Protein AF-A0A0C3AB46-F1 (afdb_monomer_lite)

Foldseek 3Di:
DDDDDDPDPQQVVLVVVLVPDPPVLSVQLVVQLCVVPVPDDPPGRDHPVSSVVSSCVVVVVVCPPCVPPPPPPPDDDDDDDDDDDDDDDDDDDDDDDDDDDDDDDDDDDDDDPPPPDLVVLVVLLVVLVVVLVVDDLADPVNQVSQVVSCVSPVCVPVVHPHRDD

Radius of gyration: 28.49 Å; chains: 1; bounding box: 54×45×78 Å

Sequence (165 aa):
MPIPGTKLAPEKFRGDFHKGIPKALKVRIENRILTRNPVRDLSEPFSIGEIDTAAEAILQRDRFDTALDDSESEDGGSSGDESSNEGSDTSSSDSDSENEKKRKRSKIKHETPRKRVVNGSRKEVEGLIRQMSLLTQDDPNYGLAYYRAMKLDADISKVVNNPAI

pLDDT: mean 72.33, std 18.58, range [37.03, 94.19]

Structure (mmCIF, N/CA/C/O backbone):
data_AF-A0A0C3AB46-F1
#
_entry.id   AF-A0A0C3AB46-F1
#
loop_
_atom_site.group_PDB
_atom_site.id
_atom_site.type_symbol
_atom_site.label_atom_id
_atom_site.label_alt_id
_atom_site.label_comp_id
_atom_site.label_asym_id
_atom_site.label_entity_id
_atom_site.label_seq_id
_atom_site.pdbx_PDB_ins_code
_atom_site.Cartn_x
_atom_site.Cartn_y
_atom_site.Cartn_z
_atom_site.occupancy
_atom_site.B_iso_or_equiv
_atom_site.auth_seq_id
_atom_site.auth_comp_id
_atom_site.auth_asym_id
_atom_site.auth_atom_id
_atom_site.pdbx_PDB_model_num
ATOM 1 N N . MET A 1 1 ? -8.192 8.938 -23.858 1.00 37.03 1 MET A N 1
ATOM 2 C CA . MET A 1 1 ? -7.639 10.032 -24.689 1.00 37.03 1 MET A CA 1
ATOM 3 C C . MET A 1 1 ? -6.366 10.547 -24.028 1.00 37.03 1 MET A C 1
ATOM 5 O O . MET A 1 1 ? -6.432 10.812 -22.834 1.00 37.03 1 MET A O 1
ATOM 9 N N . PRO A 1 2 ? -5.225 10.640 -24.732 1.00 39.91 2 PRO A N 1
ATOM 10 C CA . PRO A 1 2 ? -3.988 11.176 -24.170 1.00 39.91 2 PRO A CA 1
ATOM 11 C C . PRO A 1 2 ? -3.962 12.710 -24.267 1.00 39.91 2 PRO A C 1
ATOM 13 O O . PRO A 1 2 ? -4.364 13.281 -25.279 1.0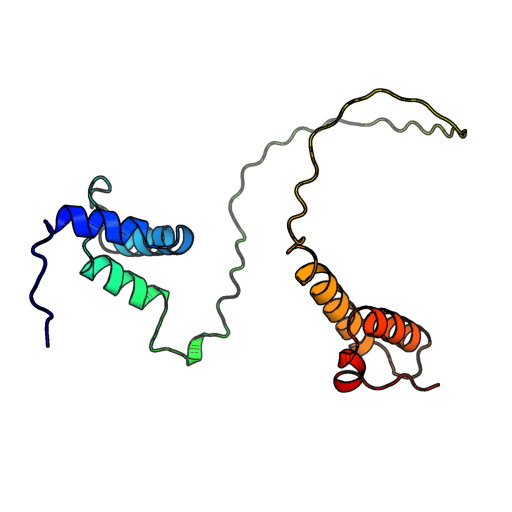0 39.91 2 PRO A O 1
ATOM 16 N N . ILE A 1 3 ? -3.501 13.371 -23.204 1.00 47.53 3 ILE A N 1
ATOM 17 C CA . ILE A 1 3 ? -3.352 14.831 -23.130 1.00 47.53 3 ILE A CA 1
ATOM 18 C C . ILE A 1 3 ? -2.082 15.227 -23.912 1.00 47.53 3 ILE A C 1
ATOM 20 O O . ILE A 1 3 ? -1.007 14.705 -23.603 1.00 47.53 3 ILE A O 1
ATOM 24 N N . PRO A 1 4 ? -2.156 16.120 -24.917 1.00 50.97 4 PRO A N 1
ATOM 25 C CA . PRO A 1 4 ? -0.992 16.547 -25.684 1.00 50.97 4 PRO A CA 1
ATOM 26 C C . PRO A 1 4 ? -0.253 17.647 -24.909 1.00 50.97 4 PRO A C 1
ATOM 28 O O . PRO A 1 4 ? -0.859 18.668 -24.590 1.00 50.97 4 PRO A O 1
ATOM 31 N N . GLY A 1 5 ? 1.042 17.490 -24.599 1.00 56.19 5 GLY A N 1
ATOM 32 C CA . GLY A 1 5 ? 1.763 18.639 -24.030 1.00 56.19 5 GLY A CA 1
ATOM 33 C C . GLY A 1 5 ? 3.187 18.506 -23.500 1.00 56.19 5 GLY A C 1
ATOM 34 O O . GLY A 1 5 ? 3.870 19.522 -23.476 1.00 56.19 5 GLY A O 1
ATOM 35 N N . THR A 1 6 ? 3.703 17.342 -23.097 1.00 55.41 6 THR A N 1
ATOM 36 C CA . THR A 1 6 ? 5.055 17.301 -22.501 1.00 55.41 6 THR A CA 1
ATOM 37 C C . THR A 1 6 ? 5.869 16.104 -22.979 1.00 55.41 6 THR A C 1
ATOM 39 O O . THR A 1 6 ? 5.799 15.005 -22.442 1.00 55.41 6 THR A O 1
ATOM 42 N N . LYS A 1 7 ? 6.737 16.331 -23.973 1.00 56.66 7 LYS A N 1
ATOM 43 C CA . LYS A 1 7 ? 7.904 15.466 -24.205 1.00 56.66 7 LYS A CA 1
ATOM 44 C C . LYS A 1 7 ? 8.937 15.744 -23.105 1.00 56.66 7 LYS A C 1
ATOM 46 O O . LYS A 1 7 ? 9.988 16.322 -23.367 1.00 56.66 7 LYS A O 1
ATOM 51 N N . LEU A 1 8 ? 8.624 15.412 -21.852 1.00 56.28 8 LEU A N 1
ATOM 52 C CA . LEU A 1 8 ? 9.670 15.287 -20.839 1.00 56.28 8 LEU A CA 1
ATOM 53 C C . LEU A 1 8 ? 10.597 14.165 -21.307 1.00 56.28 8 LEU A C 1
ATOM 55 O O . LEU A 1 8 ? 10.119 13.113 -21.734 1.00 56.28 8 LEU A O 1
ATOM 59 N N . ALA A 1 9 ? 11.911 14.401 -21.267 1.00 61.06 9 ALA A N 1
ATOM 60 C CA . ALA A 1 9 ? 12.874 13.338 -21.521 1.00 61.06 9 ALA A CA 1
ATOM 61 C C . ALA A 1 9 ? 12.517 12.165 -20.589 1.00 61.06 9 ALA A C 1
ATOM 63 O O . ALA A 1 9 ? 12.412 12.389 -19.376 1.00 61.06 9 ALA A O 1
ATOM 64 N N . PRO A 1 10 ? 12.278 10.956 -21.127 1.00 69.12 10 PRO A N 1
ATOM 65 C CA . PRO A 1 10 ? 11.676 9.854 -20.377 1.00 69.12 10 PRO A CA 1
ATOM 66 C C . PRO A 1 10 ? 12.464 9.517 -19.105 1.00 69.12 10 PRO A C 1
ATOM 68 O O . PRO A 1 10 ? 11.881 9.116 -18.105 1.00 69.12 10 PRO A O 1
ATOM 71 N N . GLU A 1 11 ? 13.772 9.763 -19.098 1.00 73.12 11 GLU A N 1
ATOM 72 C CA . GLU A 1 11 ? 14.654 9.557 -17.945 1.00 73.12 11 GLU A CA 1
ATOM 73 C C . GLU A 1 11 ? 14.420 10.542 -16.796 1.00 73.12 11 GLU A C 1
ATOM 75 O O . GLU A 1 11 ? 14.331 10.129 -15.641 1.00 73.12 11 GLU A O 1
ATOM 80 N N . LYS A 1 12 ? 14.260 11.839 -17.095 1.00 78.38 12 LYS A N 1
ATOM 81 C CA . LYS A 1 12 ? 13.982 12.854 -16.064 1.00 78.38 12 LYS A CA 1
ATOM 82 C C . LYS A 1 12 ? 12.640 12.574 -15.392 1.00 78.38 12 LYS A C 1
ATOM 84 O O . LYS A 1 12 ? 12.541 12.605 -14.170 1.00 78.38 12 LYS A O 1
ATOM 89 N N . PHE A 1 13 ? 11.641 12.212 -16.198 1.00 84.00 13 PHE A N 1
ATOM 90 C CA . PHE A 1 13 ? 10.324 11.827 -15.702 1.00 84.00 13 PHE A CA 1
ATOM 91 C C . PHE A 1 13 ? 10.375 10.564 -14.831 1.00 84.00 13 PHE A C 1
ATOM 93 O O . PHE A 1 13 ? 9.778 10.554 -13.760 1.00 84.00 13 PHE A O 1
ATOM 100 N N . ARG A 1 14 ? 11.135 9.530 -15.226 1.00 84.44 14 ARG A N 1
ATOM 101 C CA . ARG A 1 14 ? 11.341 8.321 -14.403 1.00 84.44 14 ARG A CA 1
ATOM 102 C C . ARG A 1 14 ? 11.975 8.654 -13.055 1.00 84.44 14 ARG A C 1
ATOM 104 O O . ARG A 1 14 ? 11.502 8.175 -12.029 1.00 84.44 14 ARG A O 1
ATOM 111 N N . GLY A 1 15 ? 13.003 9.502 -13.052 1.00 85.00 15 GLY A N 1
ATOM 112 C CA . GLY A 1 15 ? 13.660 9.945 -11.824 1.00 85.00 15 GLY A CA 1
ATOM 113 C C . GLY A 1 15 ? 12.707 10.676 -10.876 1.00 85.00 15 GLY A C 1
ATOM 114 O O . GLY A 1 15 ? 12.669 10.369 -9.687 1.00 85.00 15 GLY A O 1
ATOM 115 N N . ASP A 1 16 ? 11.908 11.612 -11.389 1.00 87.69 16 ASP A N 1
ATOM 116 C CA . ASP A 1 16 ? 10.958 12.370 -10.568 1.00 87.69 16 ASP A CA 1
ATOM 117 C C . ASP A 1 16 ? 9.767 11.522 -10.104 1.00 87.69 16 ASP A C 1
ATOM 119 O O . ASP A 1 16 ? 9.368 11.614 -8.943 1.00 87.69 16 ASP A O 1
ATOM 123 N N . PHE A 1 17 ? 9.258 10.628 -10.955 1.00 89.94 17 PHE A N 1
ATOM 124 C CA . PHE A 1 17 ? 8.235 9.649 -10.584 1.00 89.94 17 PHE A CA 1
ATOM 125 C C . PHE A 1 17 ? 8.705 8.775 -9.419 1.00 89.94 17 PHE A C 1
ATOM 127 O O . PHE A 1 17 ? 8.016 8.634 -8.411 1.00 89.94 17 PHE A O 1
ATOM 134 N N . HIS A 1 18 ? 9.932 8.267 -9.512 1.00 87.62 18 HIS A N 1
ATOM 135 C CA . HIS A 1 18 ? 10.513 7.403 -8.497 1.00 87.62 18 HIS A CA 1
ATOM 136 C C . HIS A 1 18 ? 10.758 8.122 -7.153 1.00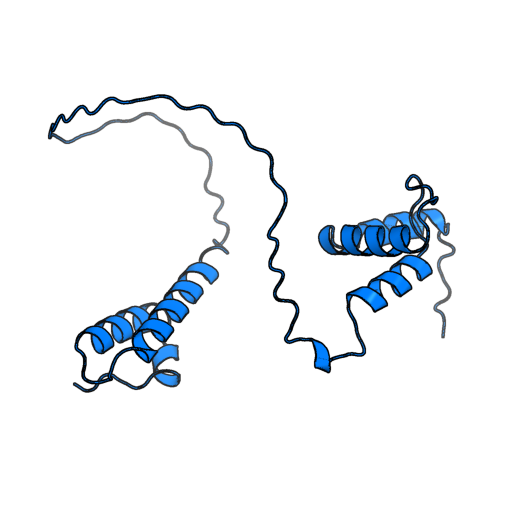 87.62 18 HIS A C 1
ATOM 138 O O . HIS A 1 18 ? 10.700 7.487 -6.100 1.00 87.62 18 HIS A O 1
ATOM 144 N N . LYS A 1 19 ? 10.960 9.451 -7.152 1.00 89.50 19 LYS A N 1
ATOM 145 C CA . LYS A 1 19 ? 11.009 10.271 -5.921 1.00 89.50 19 LYS A CA 1
ATOM 146 C C . LYS A 1 19 ? 9.643 10.426 -5.249 1.00 89.50 19 LYS A C 1
ATOM 148 O O . LYS A 1 19 ? 9.596 10.654 -4.043 1.00 89.50 19 LYS A O 1
ATOM 153 N N . GLY A 1 20 ? 8.553 10.337 -6.011 1.00 91.31 20 GLY A N 1
ATOM 154 C CA . GLY A 1 20 ? 7.187 10.447 -5.493 1.00 91.31 20 GLY A CA 1
ATOM 155 C C . GLY A 1 20 ? 6.705 9.204 -4.737 1.00 91.31 20 GLY A C 1
ATOM 156 O O . GLY A 1 20 ? 5.710 9.274 -4.018 1.00 91.31 20 GLY A O 1
ATOM 157 N N . ILE A 1 21 ? 7.402 8.074 -4.874 1.00 91.62 21 ILE A N 1
ATOM 158 C CA . ILE A 1 21 ? 7.021 6.804 -4.252 1.00 91.62 21 ILE A CA 1
ATOM 159 C C . ILE A 1 21 ? 7.452 6.800 -2.773 1.00 91.62 21 ILE A C 1
ATOM 161 O O . ILE A 1 21 ? 8.613 7.096 -2.471 1.00 91.62 21 ILE A O 1
ATOM 165 N N . PRO A 1 22 ? 6.566 6.428 -1.826 1.00 94.19 22 PRO A N 1
ATOM 166 C CA . PRO A 1 22 ? 6.939 6.263 -0.423 1.00 94.19 22 PRO A CA 1
ATOM 167 C C . PRO A 1 22 ? 8.111 5.290 -0.248 1.00 94.19 22 PRO A C 1
ATOM 169 O O . PRO A 1 22 ? 8.129 4.224 -0.860 1.00 94.19 22 PRO A O 1
ATOM 172 N N . LYS A 1 23 ? 9.064 5.616 0.638 1.00 92.12 23 LYS A N 1
ATOM 173 C CA . LYS A 1 23 ? 10.297 4.823 0.833 1.00 92.12 23 LYS A CA 1
ATOM 174 C C . LYS A 1 23 ? 10.032 3.339 1.120 1.00 92.12 23 LYS A C 1
ATOM 176 O O . LYS A 1 23 ? 10.696 2.493 0.539 1.00 92.12 23 LYS A O 1
ATOM 181 N N . ALA A 1 24 ? 9.052 3.031 1.971 1.00 92.19 24 ALA A N 1
ATOM 182 C CA . ALA A 1 24 ? 8.691 1.648 2.299 1.00 92.19 24 ALA A CA 1
ATOM 183 C C . ALA A 1 24 ? 8.189 0.878 1.065 1.00 92.19 24 ALA A C 1
ATOM 185 O O . ALA A 1 24 ? 8.651 -0.223 0.775 1.00 92.19 24 ALA A O 1
ATOM 186 N N . LEU A 1 25 ? 7.294 1.497 0.287 1.00 92.56 25 LEU A N 1
ATOM 187 C CA . LEU A 1 25 ? 6.770 0.902 -0.941 1.00 92.56 25 LEU A CA 1
ATOM 188 C C . LEU A 1 25 ? 7.870 0.742 -1.998 1.00 92.56 25 LEU A C 1
ATOM 190 O O . LEU A 1 25 ? 7.912 -0.268 -2.692 1.00 92.56 25 LEU A O 1
ATOM 194 N N . LYS A 1 26 ? 8.787 1.707 -2.084 1.00 92.25 26 LYS A N 1
ATOM 195 C CA . LYS A 1 26 ? 9.929 1.673 -2.996 1.00 92.25 26 LYS A CA 1
ATOM 196 C C . LYS A 1 26 ? 10.823 0.449 -2.754 1.00 92.25 26 LYS A C 1
ATOM 198 O O . LYS A 1 26 ? 11.108 -0.256 -3.714 1.00 92.25 26 LYS A O 1
ATOM 203 N N . VAL A 1 27 ? 11.173 0.145 -1.500 1.00 92.06 27 VAL A N 1
ATOM 204 C CA . VAL A 1 27 ? 11.961 -1.056 -1.150 1.00 92.06 27 VAL A CA 1
ATOM 205 C C . VAL A 1 27 ? 11.226 -2.340 -1.551 1.00 92.06 27 VAL A C 1
ATOM 207 O O . VAL A 1 27 ? 11.816 -3.236 -2.152 1.00 92.06 27 VAL A O 1
ATOM 210 N N . ARG A 1 28 ? 9.913 -2.424 -1.288 1.00 94.00 28 ARG A N 1
ATOM 211 C CA . ARG A 1 28 ? 9.102 -3.592 -1.683 1.00 94.00 28 ARG A CA 1
ATOM 212 C C . ARG A 1 28 ? 9.067 -3.765 -3.205 1.00 94.00 28 ARG A C 1
ATOM 214 O O . ARG A 1 28 ? 9.213 -4.882 -3.696 1.00 94.00 28 ARG A O 1
ATOM 221 N N . ILE A 1 29 ? 8.907 -2.670 -3.949 1.00 93.69 29 ILE A N 1
ATOM 222 C CA . ILE A 1 29 ? 8.917 -2.665 -5.418 1.00 93.69 29 ILE A CA 1
ATOM 223 C C . ILE A 1 29 ? 10.287 -3.090 -5.957 1.00 93.69 29 ILE A C 1
ATOM 225 O O . ILE A 1 29 ? 10.347 -3.960 -6.821 1.00 93.69 29 ILE A O 1
ATOM 229 N N . GLU A 1 30 ? 11.378 -2.537 -5.426 1.00 91.69 30 GLU A N 1
ATOM 230 C CA . GLU A 1 30 ? 12.755 -2.898 -5.787 1.00 91.69 30 GLU A CA 1
ATOM 231 C C . GLU A 1 30 ? 13.011 -4.391 -5.608 1.00 91.69 30 GLU A C 1
ATOM 233 O O . GLU A 1 30 ? 13.384 -5.073 -6.564 1.00 91.69 30 GLU A O 1
ATOM 238 N N . ASN A 1 31 ? 12.706 -4.926 -4.424 1.00 91.88 31 ASN A N 1
ATOM 239 C CA . ASN A 1 31 ? 12.846 -6.351 -4.142 1.00 91.88 31 ASN A CA 1
ATOM 240 C C . ASN A 1 31 ? 11.997 -7.195 -5.102 1.00 91.88 31 ASN A C 1
ATOM 242 O O . ASN A 1 31 ? 12.460 -8.219 -5.609 1.00 91.88 31 ASN A O 1
ATOM 246 N N . ARG A 1 32 ? 10.771 -6.753 -5.419 1.00 92.25 32 ARG A N 1
ATOM 247 C CA . ARG A 1 32 ? 9.882 -7.454 -6.357 1.00 92.25 32 ARG A CA 1
ATOM 248 C C . ARG A 1 32 ? 10.440 -7.481 -7.780 1.00 92.25 32 ARG A C 1
ATOM 250 O O . ARG A 1 32 ? 10.304 -8.503 -8.456 1.00 92.25 32 ARG A O 1
ATOM 257 N N . ILE A 1 33 ? 11.065 -6.394 -8.229 1.00 92.00 33 ILE A N 1
ATOM 258 C CA . ILE A 1 33 ? 11.712 -6.308 -9.545 1.00 92.00 33 ILE A CA 1
ATOM 259 C C . ILE A 1 33 ? 12.982 -7.172 -9.575 1.00 92.00 33 ILE A C 1
ATOM 261 O O . ILE A 1 33 ? 13.151 -7.961 -10.506 1.00 92.00 33 ILE A O 1
ATOM 265 N N . LEU A 1 34 ? 13.829 -7.093 -8.545 1.00 90.75 34 LEU A N 1
ATOM 266 C CA . LEU A 1 34 ? 15.072 -7.868 -8.437 1.00 90.75 34 LEU A CA 1
ATOM 267 C C . LEU A 1 34 ? 14.829 -9.375 -8.335 1.00 90.75 34 LEU A C 1
ATOM 269 O O . LEU A 1 34 ? 15.568 -10.155 -8.926 1.00 90.75 34 LEU A O 1
ATOM 273 N N . THR A 1 35 ? 13.752 -9.795 -7.668 1.00 91.06 35 THR A N 1
ATOM 274 C CA . THR A 1 35 ? 13.363 -11.216 -7.615 1.00 91.06 35 THR A CA 1
ATOM 275 C C . THR A 1 35 ? 13.075 -11.773 -9.011 1.00 91.06 35 THR A C 1
ATOM 277 O O . THR A 1 35 ? 13.349 -12.938 -9.285 1.00 91.06 35 THR A O 1
ATOM 280 N N . ARG A 1 36 ? 12.520 -10.951 -9.913 1.00 87.19 36 ARG A N 1
ATOM 281 C CA . ARG A 1 36 ? 12.263 -11.355 -11.302 1.00 87.19 36 ARG A CA 1
ATOM 282 C C . ARG A 1 36 ? 13.527 -11.304 -12.158 1.00 87.19 36 ARG A C 1
ATOM 284 O O . ARG A 1 36 ? 13.695 -12.161 -13.014 1.00 87.19 36 ARG A O 1
ATOM 291 N N . ASN A 1 37 ? 14.386 -10.308 -1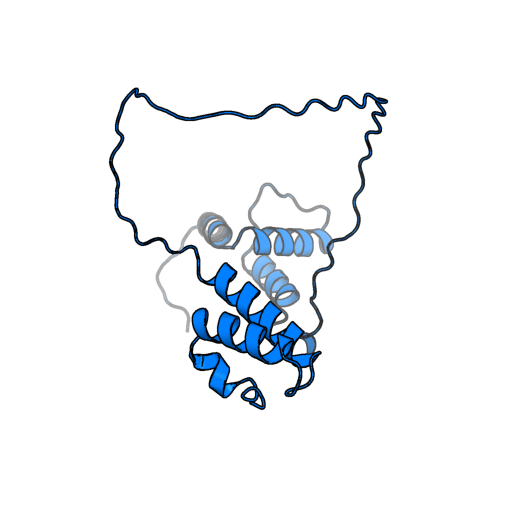1.938 1.00 86.38 37 ASN A N 1
ATOM 292 C CA . ASN A 1 37 ? 15.594 -10.069 -12.727 1.00 86.38 37 ASN A CA 1
ATOM 293 C C . ASN A 1 37 ? 16.787 -9.730 -11.812 1.00 86.38 37 ASN A C 1
ATOM 295 O O . ASN A 1 37 ? 17.060 -8.548 -11.586 1.00 86.38 37 ASN A O 1
ATOM 299 N N . PRO A 1 38 ? 17.527 -10.739 -11.316 1.00 86.69 38 PRO A N 1
ATOM 300 C CA . PRO A 1 38 ? 18.562 -10.535 -10.298 1.00 86.69 38 PRO A CA 1
ATOM 301 C C . PRO A 1 38 ? 19.847 -9.875 -10.823 1.00 86.69 38 PRO A C 1
ATOM 303 O O . PRO A 1 38 ? 20.649 -9.392 -10.036 1.00 86.69 38 PRO A O 1
ATOM 306 N N . VAL A 1 39 ? 20.057 -9.841 -12.143 1.00 86.81 39 VAL A N 1
ATOM 307 C CA . VAL A 1 39 ? 21.279 -9.301 -12.783 1.00 86.81 39 VAL A CA 1
ATOM 308 C C . VAL A 1 39 ? 21.108 -7.830 -13.198 1.00 86.81 39 VAL A C 1
ATOM 310 O O . VAL A 1 39 ? 21.927 -7.272 -13.922 1.00 86.81 39 VAL A O 1
ATOM 313 N N . ARG A 1 40 ? 20.009 -7.181 -12.802 1.00 81.94 40 ARG A N 1
ATOM 314 C CA . ARG A 1 40 ? 19.711 -5.819 -13.250 1.00 81.94 40 ARG A CA 1
ATOM 315 C C . ARG A 1 40 ? 20.562 -4.782 -12.515 1.00 81.94 40 ARG A C 1
ATOM 317 O O . ARG A 1 40 ? 20.740 -4.872 -11.306 1.00 81.94 40 ARG A O 1
ATOM 324 N N . ASP A 1 41 ? 21.028 -3.775 -13.252 1.00 80.56 41 ASP A N 1
ATOM 325 C CA . ASP A 1 41 ? 21.729 -2.627 -12.684 1.00 80.56 41 ASP A CA 1
ATOM 326 C C . ASP A 1 41 ? 20.773 -1.731 -11.872 1.00 80.56 41 ASP A C 1
ATOM 328 O O . ASP A 1 41 ? 19.660 -1.427 -12.308 1.00 80.56 41 ASP A O 1
ATOM 332 N N . LEU A 1 42 ? 21.226 -1.328 -10.683 1.00 82.69 42 LEU A N 1
ATOM 333 C CA . LEU A 1 42 ? 20.530 -0.452 -9.735 1.00 82.69 42 LEU A CA 1
ATOM 334 C C . LEU A 1 42 ? 20.926 1.022 -9.896 1.00 82.69 42 LEU A C 1
ATOM 336 O O . LEU A 1 42 ? 20.400 1.882 -9.188 1.00 82.69 42 LEU A O 1
ATOM 340 N N . SER A 1 43 ? 21.867 1.322 -10.796 1.00 83.00 43 SER A N 1
ATOM 341 C CA . SER A 1 43 ? 22.300 2.693 -11.068 1.00 83.00 43 SER A CA 1
ATOM 342 C C . SER A 1 43 ? 21.239 3.514 -11.815 1.00 83.00 43 SER A C 1
ATOM 344 O O . SER A 1 43 ? 21.170 4.736 -11.659 1.00 83.00 43 SER A O 1
ATOM 346 N N . GLU A 1 44 ? 20.361 2.846 -12.569 1.00 82.31 44 GLU A N 1
ATOM 347 C CA . GLU A 1 44 ? 19.314 3.476 -13.366 1.00 82.31 44 GLU A CA 1
ATOM 348 C C . GLU A 1 44 ? 17.923 3.340 -12.723 1.00 82.31 44 GLU A C 1
ATOM 350 O O . GLU A 1 44 ? 17.567 2.283 -12.195 1.00 82.31 44 GLU A O 1
ATOM 355 N N . PRO A 1 45 ? 17.069 4.378 -12.803 1.00 85.12 45 PRO A N 1
ATOM 356 C CA . PRO A 1 45 ? 15.705 4.293 -12.295 1.00 85.12 45 PRO A CA 1
ATOM 357 C C . PRO A 1 45 ? 14.867 3.299 -13.110 1.00 85.12 45 PRO A C 1
ATOM 359 O O . PRO A 1 45 ? 14.903 3.292 -14.344 1.00 85.12 45 PRO A O 1
ATOM 362 N N . PHE A 1 46 ? 14.027 2.506 -12.440 1.00 87.44 46 PHE A N 1
ATOM 363 C CA . PHE A 1 46 ? 13.114 1.564 -13.103 1.00 87.44 46 PHE A CA 1
ATOM 364 C C . PHE A 1 46 ? 12.151 2.262 -14.071 1.00 87.44 46 PHE A C 1
ATOM 366 O O . PHE A 1 46 ? 11.886 3.468 -13.982 1.00 87.44 46 PHE A O 1
ATOM 373 N N . SER A 1 47 ? 11.657 1.521 -15.062 1.00 89.69 47 SER A N 1
ATOM 374 C CA . SER A 1 47 ? 10.623 2.055 -15.949 1.00 89.69 47 SER A CA 1
ATOM 375 C C . SER A 1 47 ? 9.293 2.122 -15.206 1.00 89.69 47 SER A C 1
ATOM 377 O O . SER A 1 47 ? 9.036 1.320 -14.310 1.00 89.69 47 SER A O 1
ATOM 379 N N . ILE A 1 48 ? 8.436 3.075 -15.576 1.00 90.00 48 ILE A N 1
ATOM 380 C CA . ILE A 1 48 ? 7.121 3.218 -14.936 1.00 90.00 48 ILE A CA 1
ATOM 381 C C . ILE A 1 48 ? 6.311 1.925 -15.069 1.00 90.00 48 ILE A C 1
ATOM 383 O O . ILE A 1 48 ? 5.768 1.466 -14.079 1.00 90.00 48 ILE A O 1
ATOM 387 N N . GLY A 1 49 ? 6.339 1.265 -16.232 1.00 90.69 49 GLY A N 1
ATOM 388 C CA . GLY A 1 49 ? 5.634 -0.008 -16.418 1.00 90.69 49 GLY A CA 1
ATOM 389 C C . GLY A 1 49 ? 6.127 -1.130 -15.496 1.00 90.69 49 GLY A C 1
ATOM 390 O O . GLY A 1 49 ? 5.325 -1.929 -15.018 1.00 90.69 49 GLY A O 1
ATOM 391 N N . GLU A 1 50 ? 7.428 -1.188 -15.194 1.00 91.06 50 GLU A N 1
ATOM 392 C CA . GLU A 1 50 ? 7.976 -2.166 -14.241 1.00 91.06 50 GLU A CA 1
ATOM 393 C C . GLU A 1 50 ? 7.558 -1.859 -12.807 1.00 91.06 50 GLU A C 1
ATOM 395 O O . GLU A 1 50 ? 7.201 -2.774 -12.065 1.00 91.06 50 GLU A O 1
ATOM 400 N N . ILE A 1 51 ? 7.585 -0.576 -12.440 1.00 91.88 51 ILE A N 1
ATOM 401 C CA . ILE A 1 51 ? 7.129 -0.097 -11.137 1.00 91.88 51 ILE A CA 1
ATOM 402 C C . ILE A 1 51 ? 5.643 -0.407 -10.966 1.00 91.88 51 ILE A C 1
ATOM 404 O O . ILE A 1 51 ? 5.275 -0.972 -9.943 1.00 91.88 51 ILE A O 1
ATOM 408 N N . ASP A 1 52 ? 4.816 -0.105 -11.966 1.00 92.25 52 ASP A N 1
ATOM 409 C CA . ASP A 1 52 ? 3.373 -0.341 -11.942 1.00 92.25 52 ASP A CA 1
ATOM 410 C C . ASP A 1 52 ? 3.074 -1.835 -11.814 1.00 92.25 52 ASP A C 1
ATOM 412 O O . ASP A 1 52 ? 2.383 -2.247 -10.887 1.00 92.25 52 ASP A O 1
ATOM 416 N N . THR A 1 53 ? 3.696 -2.674 -12.648 1.00 92.94 53 THR A N 1
ATOM 417 C CA . THR A 1 53 ? 3.504 -4.134 -12.589 1.00 92.94 53 THR A CA 1
ATOM 418 C C . THR A 1 53 ? 3.931 -4.712 -11.230 1.00 92.94 53 THR A C 1
ATOM 420 O O . THR A 1 53 ? 3.318 -5.646 -10.707 1.00 92.94 53 THR A O 1
ATOM 423 N N . ALA A 1 54 ? 5.021 -4.201 -10.648 1.00 92.25 54 ALA A N 1
ATOM 424 C CA . ALA A 1 54 ? 5.481 -4.623 -9.329 1.00 92.25 54 ALA A CA 1
ATOM 425 C C . ALA A 1 54 ? 4.543 -4.129 -8.218 1.00 92.25 54 ALA A C 1
ATOM 427 O O . ALA A 1 54 ? 4.212 -4.900 -7.317 1.00 92.25 54 ALA A O 1
ATOM 428 N N . ALA A 1 55 ? 4.088 -2.879 -8.300 1.00 92.00 55 ALA A N 1
ATOM 429 C CA . ALA A 1 55 ? 3.167 -2.273 -7.352 1.00 92.00 55 ALA A CA 1
ATOM 430 C C . ALA A 1 55 ? 1.802 -2.968 -7.367 1.00 92.00 55 ALA A C 1
ATOM 432 O O . ALA A 1 55 ? 1.278 -3.262 -6.301 1.00 92.00 55 ALA A O 1
ATOM 433 N N . GLU A 1 56 ? 1.255 -3.302 -8.536 1.00 91.19 56 GLU A N 1
ATOM 434 C CA . GLU A 1 56 ? 0.010 -4.067 -8.672 1.00 91.19 56 GLU A CA 1
ATOM 435 C C . GLU A 1 56 ? 0.104 -5.429 -7.982 1.00 91.19 56 GLU A C 1
ATOM 437 O O . GLU A 1 56 ? -0.806 -5.828 -7.255 1.00 91.19 56 GLU A O 1
ATOM 442 N N . ALA A 1 57 ? 1.241 -6.114 -8.132 1.00 88.50 57 ALA A N 1
ATOM 443 C CA . ALA A 1 57 ? 1.474 -7.391 -7.469 1.00 88.50 57 ALA A CA 1
ATOM 444 C C . ALA A 1 57 ? 1.597 -7.268 -5.938 1.00 88.50 57 ALA A C 1
ATOM 446 O O . ALA A 1 57 ? 1.252 -8.214 -5.233 1.00 88.50 57 ALA A O 1
ATOM 447 N N . ILE A 1 58 ? 2.109 -6.142 -5.429 1.00 88.69 58 ILE A N 1
ATOM 448 C CA . ILE A 1 58 ? 2.272 -5.887 -3.987 1.00 88.69 58 ILE A CA 1
ATOM 449 C C . ILE A 1 58 ? 0.956 -5.429 -3.361 1.00 88.69 58 ILE A C 1
ATOM 451 O O . ILE A 1 58 ? 0.560 -5.938 -2.322 1.00 88.69 58 ILE A O 1
ATOM 455 N N . LEU A 1 59 ? 0.293 -4.461 -3.990 1.00 87.38 59 LEU A N 1
ATOM 456 C CA . LEU A 1 59 ? -0.917 -3.822 -3.480 1.00 87.38 59 LEU A CA 1
ATOM 457 C C . LEU A 1 59 ? -2.168 -4.676 -3.698 1.00 87.38 59 LEU A C 1
ATOM 459 O O . LEU A 1 59 ? -3.215 -4.326 -3.167 1.00 87.38 59 LEU A O 1
ATOM 463 N N . GLN A 1 60 ? -2.065 -5.747 -4.497 1.00 83.31 60 GLN A N 1
ATOM 464 C CA . GLN A 1 60 ? -3.135 -6.711 -4.761 1.00 83.31 60 GLN A CA 1
ATOM 465 C C . GLN A 1 60 ? -4.484 -6.028 -5.044 1.00 83.31 60 GLN A C 1
ATOM 467 O O . GLN A 1 60 ? -5.510 -6.444 -4.516 1.00 83.31 60 GLN A O 1
ATOM 472 N N . ARG A 1 61 ? -4.487 -4.963 -5.867 1.00 71.94 61 ARG A N 1
ATOM 473 C CA . ARG A 1 61 ? -5.645 -4.060 -6.059 1.00 71.94 61 ARG A CA 1
ATOM 474 C C . ARG A 1 61 ? -6.968 -4.774 -6.359 1.00 71.94 61 ARG A C 1
ATOM 476 O O . ARG A 1 61 ? -8.014 -4.250 -5.992 1.00 71.94 61 ARG A O 1
ATOM 483 N N . ASP A 1 62 ? -6.909 -5.945 -6.9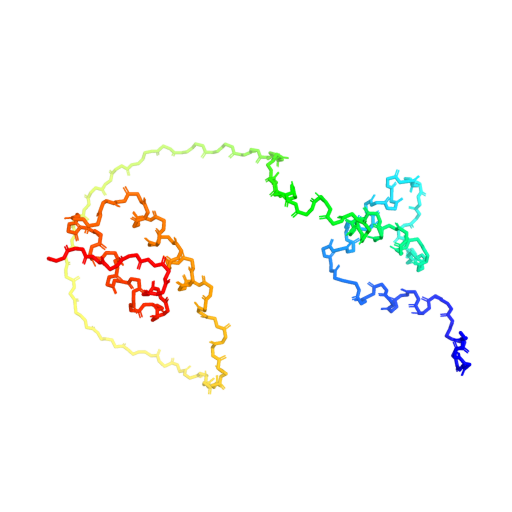86 1.00 74.56 62 ASP A N 1
ATOM 484 C CA . ASP A 1 62 ? -8.084 -6.706 -7.418 1.00 74.56 62 ASP A CA 1
ATOM 485 C C . ASP A 1 62 ? -8.483 -7.841 -6.456 1.00 74.56 62 ASP A C 1
ATOM 487 O O . ASP A 1 62 ? -9.444 -8.561 -6.719 1.00 74.56 62 ASP A O 1
ATOM 491 N N . ARG A 1 63 ? -7.774 -8.027 -5.333 1.00 71.81 63 ARG A N 1
ATOM 492 C CA . ARG A 1 63 ? -8.088 -9.050 -4.322 1.00 71.81 63 ARG A CA 1
ATOM 493 C C . ARG A 1 63 ? -8.507 -8.391 -3.016 1.00 71.81 63 ARG A C 1
ATOM 495 O O . ARG A 1 63 ? -7.709 -8.210 -2.106 1.00 71.81 63 ARG A O 1
ATOM 502 N N . PHE A 1 64 ? -9.791 -8.066 -2.913 1.00 67.44 64 PHE A N 1
ATOM 503 C CA . PHE A 1 64 ? -10.366 -7.583 -1.655 1.00 67.44 64 PHE A CA 1
ATOM 504 C C . PHE A 1 64 ? -10.504 -8.702 -0.599 1.00 67.44 64 PHE A C 1
ATOM 506 O O . PHE A 1 64 ? -10.624 -8.421 0.589 1.00 67.44 64 PHE A O 1
ATOM 513 N N . ASP A 1 65 ? -10.420 -9.970 -1.020 1.00 71.25 65 ASP A N 1
ATOM 514 C CA . ASP A 1 65 ? -10.591 -11.147 -0.156 1.00 71.25 65 ASP A CA 1
ATOM 515 C C . ASP A 1 65 ? -9.387 -11.434 0.761 1.00 71.25 65 ASP A C 1
ATOM 517 O O . ASP A 1 65 ? -9.511 -12.183 1.726 1.00 71.25 65 ASP A O 1
ATOM 521 N N . THR A 1 66 ? -8.209 -10.868 0.472 1.00 63.66 66 THR A N 1
ATOM 522 C CA . THR A 1 66 ? -6.958 -11.124 1.215 1.00 63.66 66 THR A CA 1
ATOM 523 C C . THR A 1 66 ? -6.624 -10.069 2.267 1.00 63.66 66 THR A C 1
ATOM 525 O O . THR A 1 66 ? -5.624 -10.206 2.966 1.00 63.66 66 THR A O 1
ATOM 528 N N . ALA A 1 67 ? -7.462 -9.043 2.441 1.00 57.72 67 ALA A N 1
ATOM 529 C CA . ALA A 1 67 ? -7.204 -7.910 3.337 1.00 57.72 67 ALA A CA 1
ATOM 530 C C . ALA A 1 67 ? -7.203 -8.247 4.849 1.00 57.72 67 ALA A C 1
ATOM 532 O O . ALA A 1 67 ? -7.099 -7.337 5.670 1.00 57.72 67 ALA A O 1
ATOM 533 N N . LEU A 1 68 ? -7.329 -9.523 5.232 1.00 56.09 68 LEU A N 1
ATOM 534 C CA . LEU A 1 68 ? -7.385 -9.967 6.629 1.00 56.09 68 LEU A CA 1
ATOM 535 C C . LEU A 1 68 ? -6.101 -10.642 7.142 1.00 56.09 68 LEU A C 1
ATOM 537 O O . LEU A 1 68 ? -6.043 -10.911 8.338 1.00 56.09 68 LEU A O 1
ATOM 541 N N . ASP A 1 69 ? -5.095 -10.903 6.295 1.00 54.81 69 ASP A N 1
ATOM 542 C CA . ASP A 1 69 ? -4.000 -11.831 6.653 1.00 54.81 69 ASP A CA 1
ATOM 543 C C . ASP A 1 69 ? -2.578 -11.227 6.672 1.00 54.81 69 ASP A C 1
ATOM 545 O O . ASP A 1 69 ? -1.627 -11.912 7.030 1.00 54.81 69 ASP A O 1
ATOM 549 N N . ASP A 1 70 ? -2.392 -9.941 6.348 1.00 54.66 70 ASP A N 1
ATOM 550 C CA . ASP A 1 70 ? -1.058 -9.301 6.377 1.00 54.66 70 ASP A CA 1
ATOM 551 C C . ASP A 1 70 ? -0.775 -8.677 7.759 1.00 54.66 70 ASP A C 1
ATOM 553 O O . ASP A 1 70 ? -0.613 -7.468 7.924 1.00 54.66 70 ASP A O 1
ATOM 557 N N . SER A 1 71 ? -0.788 -9.515 8.798 1.00 49.00 71 SER A N 1
ATOM 558 C CA . SER A 1 71 ? -0.198 -9.172 10.092 1.00 49.00 71 SER A CA 1
ATOM 559 C C . SER A 1 71 ? 1.301 -9.465 9.997 1.00 49.00 71 SER A C 1
ATOM 561 O O . SER A 1 71 ? 1.724 -10.568 10.327 1.00 49.00 71 SER A O 1
ATOM 563 N N . GLU A 1 72 ? 2.093 -8.498 9.514 1.00 53.06 72 GLU A N 1
ATOM 564 C CA . GLU A 1 72 ? 3.563 -8.573 9.437 1.00 53.06 72 GLU A CA 1
ATOM 565 C C . GLU A 1 72 ? 4.164 -8.865 10.831 1.00 53.06 72 GLU A C 1
ATOM 567 O O . GLU A 1 72 ? 4.432 -7.971 11.636 1.00 53.06 72 GLU A O 1
ATOM 572 N N . SER A 1 73 ? 4.354 -10.150 11.140 1.00 47.09 73 SER A N 1
ATOM 573 C CA . SER A 1 73 ? 5.246 -10.628 12.191 1.00 47.09 73 SER A CA 1
ATOM 574 C C . SER A 1 73 ? 6.665 -10.618 11.636 1.00 47.09 73 SER A C 1
ATOM 576 O O . SER A 1 73 ? 7.106 -11.579 11.005 1.00 47.09 73 SER A O 1
ATOM 578 N N . GLU A 1 74 ? 7.373 -9.515 11.843 1.00 52.19 74 GLU A N 1
ATOM 579 C CA . GLU A 1 74 ? 8.802 -9.427 11.551 1.00 52.19 74 GLU A CA 1
ATOM 580 C C . GLU A 1 74 ? 9.578 -10.004 12.742 1.00 52.19 74 GLU A C 1
ATOM 582 O O . GLU A 1 74 ? 9.994 -9.283 13.647 1.00 52.19 74 GLU A O 1
ATOM 587 N N . ASP A 1 75 ? 9.707 -11.331 12.763 1.00 49.31 75 ASP A N 1
ATOM 588 C CA . ASP A 1 75 ? 10.629 -12.063 13.632 1.00 49.31 75 ASP A CA 1
ATOM 589 C C . ASP A 1 75 ? 11.680 -12.792 12.780 1.00 49.31 75 ASP A C 1
ATOM 591 O O . ASP A 1 75 ? 11.342 -13.510 11.837 1.00 49.31 75 ASP A O 1
ATOM 595 N N . GLY A 1 76 ? 12.953 -12.612 13.150 1.00 49.28 76 GLY A N 1
ATOM 596 C CA . GLY A 1 76 ? 14.060 -13.486 12.753 1.00 49.28 76 GLY A CA 1
ATOM 597 C C . GLY A 1 76 ? 15.245 -12.816 12.049 1.00 49.28 76 GLY A C 1
ATOM 598 O O . GLY A 1 76 ? 15.300 -12.780 10.822 1.00 49.28 76 GLY A O 1
ATOM 599 N N . GLY A 1 77 ? 16.264 -12.389 12.814 1.00 44.72 77 GLY A N 1
ATOM 600 C CA . GLY A 1 77 ? 17.543 -11.927 12.246 1.00 44.72 77 GLY A CA 1
ATOM 601 C C . GLY A 1 77 ? 18.647 -11.522 13.236 1.00 44.72 77 GLY A C 1
ATOM 602 O O . GLY A 1 77 ? 19.030 -10.363 13.278 1.00 44.72 77 GLY A O 1
ATOM 603 N N . SER A 1 78 ? 19.139 -12.490 14.012 1.00 49.28 78 SER A N 1
ATOM 604 C CA . SER A 1 78 ? 20.1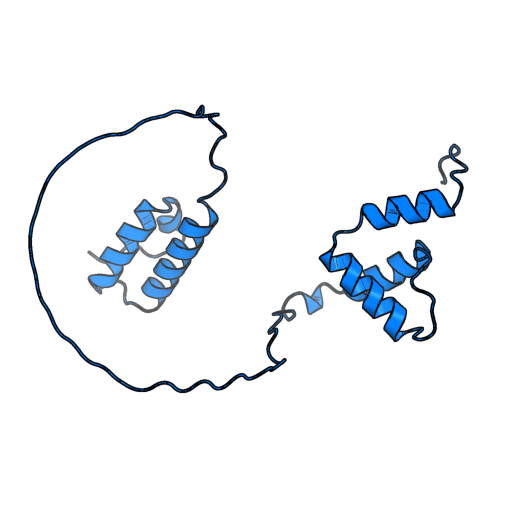84 -12.455 15.059 1.00 49.28 78 SER A CA 1
ATOM 605 C C . SER A 1 78 ? 21.522 -11.744 14.737 1.00 49.28 78 SER A C 1
ATOM 607 O O . SER A 1 78 ? 22.125 -11.994 13.695 1.00 49.28 78 SER A O 1
ATOM 609 N N . SER A 1 79 ? 22.070 -11.000 15.713 1.00 50.47 79 SER A N 1
ATOM 610 C CA . SER A 1 79 ? 23.523 -10.957 15.974 1.00 50.47 79 SER A CA 1
ATOM 611 C C . SER A 1 79 ? 23.788 -10.806 17.477 1.00 50.47 79 SER A C 1
ATOM 613 O O . SER A 1 79 ? 23.506 -9.755 18.055 1.00 50.47 79 SER A O 1
ATOM 615 N N . GLY A 1 80 ? 24.289 -11.872 18.102 1.00 49.09 80 GLY A N 1
ATOM 616 C CA . GLY A 1 80 ? 24.658 -11.899 19.514 1.00 49.09 80 GLY A CA 1
ATOM 617 C C . GLY A 1 80 ? 25.943 -11.127 19.811 1.00 49.09 80 GLY A C 1
ATOM 618 O O . GLY A 1 80 ? 26.885 -11.148 19.021 1.00 49.09 80 GLY A O 1
ATOM 619 N N . ASP A 1 81 ? 25.968 -10.493 20.978 1.00 44.97 81 ASP A N 1
ATOM 620 C CA . ASP A 1 81 ? 27.194 -10.218 21.717 1.00 44.97 81 ASP A CA 1
ATOM 621 C C . ASP A 1 81 ? 26.891 -10.435 23.201 1.00 44.97 81 ASP A C 1
ATOM 623 O O . ASP A 1 81 ? 26.097 -9.727 23.823 1.00 44.97 81 ASP A O 1
ATOM 627 N N . GLU A 1 82 ? 27.476 -11.507 23.716 1.00 47.41 82 GLU A N 1
ATOM 628 C CA . GLU A 1 82 ? 27.442 -11.912 25.108 1.00 47.41 82 GLU A CA 1
ATOM 629 C C . GLU A 1 82 ? 28.542 -11.130 25.831 1.00 47.41 82 GLU A C 1
ATOM 631 O O . GLU A 1 82 ? 29.731 -11.377 25.620 1.00 47.41 82 GLU A O 1
ATOM 636 N N . SER A 1 83 ? 28.179 -10.214 26.723 1.00 46.47 83 SER A N 1
ATOM 637 C CA . SER A 1 83 ? 29.121 -9.757 27.742 1.00 46.47 83 SER A CA 1
ATOM 638 C C . SER A 1 83 ? 28.459 -9.784 29.106 1.00 46.47 83 SER A C 1
ATOM 640 O O . SER A 1 83 ? 27.819 -8.843 29.572 1.00 46.47 83 SER A O 1
ATOM 642 N N . SER A 1 84 ? 28.610 -10.949 29.723 1.00 50.91 84 SER A N 1
ATOM 643 C CA . SER A 1 84 ? 28.500 -11.192 31.150 1.00 50.91 84 SER A CA 1
ATOM 644 C C . SER A 1 84 ? 29.363 -10.199 31.928 1.00 50.91 84 SER A C 1
ATOM 646 O O . SER A 1 84 ? 30.585 -10.195 31.769 1.00 50.91 84 SER A O 1
ATOM 648 N N . ASN A 1 85 ? 28.757 -9.427 32.829 1.00 50.47 85 ASN A N 1
ATOM 649 C CA . ASN A 1 85 ? 29.479 -9.022 34.024 1.00 50.47 85 ASN A CA 1
ATOM 650 C C . ASN A 1 85 ? 28.582 -9.058 35.260 1.00 50.47 85 ASN A C 1
ATOM 652 O O . ASN A 1 85 ? 27.410 -8.687 35.239 1.00 50.47 85 ASN A O 1
ATOM 656 N N . GLU A 1 86 ? 29.187 -9.598 36.301 1.00 45.56 86 GLU A N 1
ATOM 657 C CA . GLU A 1 86 ? 28.612 -10.125 37.522 1.00 45.56 86 GLU A CA 1
ATOM 658 C C . GLU A 1 86 ? 28.460 -9.037 38.593 1.00 45.56 86 GLU A C 1
ATOM 660 O O . GLU A 1 86 ? 29.301 -8.151 38.702 1.00 45.56 86 GLU A O 1
ATOM 665 N N . GLY A 1 87 ? 27.366 -9.138 39.355 1.00 50.12 87 GLY A N 1
ATOM 666 C CA . GLY A 1 87 ? 27.200 -8.741 40.757 1.00 50.12 87 GLY A CA 1
ATOM 667 C C . GLY A 1 87 ? 27.721 -7.384 41.246 1.00 50.12 87 GLY A C 1
ATOM 668 O O . GLY A 1 87 ? 28.920 -7.154 41.334 1.00 50.12 87 GLY A O 1
ATOM 669 N N . SER A 1 88 ? 26.816 -6.573 41.798 1.00 49.94 88 SER A N 1
ATOM 670 C CA . SER A 1 88 ? 26.947 -6.163 43.206 1.00 49.94 88 SER A CA 1
ATOM 671 C C . SER A 1 88 ? 25.660 -5.502 43.697 1.00 49.94 88 SER A C 1
ATOM 673 O O . SER A 1 88 ? 25.280 -4.424 43.233 1.00 49.94 88 SER A O 1
ATOM 675 N N . ASP A 1 89 ? 25.006 -6.155 44.654 1.00 52.88 89 ASP A N 1
ATOM 676 C CA . ASP A 1 89 ? 23.975 -5.565 45.494 1.00 52.88 89 ASP A CA 1
ATOM 677 C C . ASP A 1 89 ? 24.595 -4.505 46.408 1.00 52.88 89 ASP A C 1
ATOM 679 O O . ASP A 1 89 ? 25.551 -4.763 47.142 1.00 52.88 89 ASP A O 1
ATOM 683 N N . THR A 1 90 ? 24.012 -3.313 46.431 1.00 53.50 90 THR A N 1
ATOM 684 C CA . THR A 1 90 ? 24.209 -2.385 47.544 1.00 53.50 90 THR A CA 1
ATOM 685 C C . THR A 1 90 ? 22.945 -1.564 47.747 1.00 53.50 90 THR A C 1
ATOM 687 O O . THR A 1 90 ? 22.575 -0.683 46.971 1.00 53.50 90 THR A O 1
ATOM 690 N N . SER A 1 91 ? 22.239 -1.934 48.809 1.00 53.66 91 SER A N 1
ATOM 691 C CA . SER A 1 91 ? 21.174 -1.169 49.428 1.00 53.66 91 SER A CA 1
ATOM 692 C C . SER A 1 91 ? 21.759 0.067 50.107 1.00 53.66 91 SER A C 1
ATOM 694 O O . SER A 1 91 ? 22.554 -0.068 51.036 1.00 53.66 91 SER A O 1
ATOM 696 N N . SER A 1 92 ? 21.289 1.257 49.746 1.00 50.47 92 SER A N 1
ATOM 697 C CA . SER A 1 92 ? 21.302 2.379 50.682 1.00 50.47 92 SER A CA 1
ATOM 698 C C . SER A 1 92 ? 20.096 3.271 50.440 1.00 50.47 92 SER A C 1
ATOM 700 O O . SER A 1 92 ? 19.972 3.939 49.417 1.00 50.47 92 SER A O 1
ATOM 702 N N . SER A 1 93 ? 19.198 3.228 51.416 1.00 48.31 93 SER A N 1
ATOM 703 C CA . SER A 1 93 ? 18.240 4.281 51.719 1.00 48.31 93 SER A CA 1
ATOM 704 C C . SER A 1 93 ? 18.996 5.590 51.929 1.00 48.31 93 SER A C 1
ATOM 706 O O . SER A 1 93 ? 19.957 5.587 52.692 1.00 48.31 93 SER A O 1
ATOM 708 N N . ASP A 1 94 ? 18.545 6.690 51.328 1.00 47.12 94 ASP A N 1
ATOM 709 C CA . ASP A 1 94 ? 18.531 7.957 52.053 1.00 47.12 94 ASP A CA 1
ATOM 710 C C . ASP A 1 94 ? 17.517 8.951 51.487 1.00 47.12 94 ASP A C 1
ATOM 712 O O . ASP A 1 94 ? 17.225 9.004 50.292 1.00 47.12 94 ASP A O 1
ATOM 716 N N . SER A 1 95 ? 16.933 9.661 52.440 1.00 43.66 95 SER A N 1
ATOM 717 C CA . SER A 1 95 ? 15.822 10.597 52.351 1.00 43.66 95 SER A CA 1
ATOM 718 C C . SER A 1 95 ? 16.335 12.026 52.081 1.00 43.66 95 SER A C 1
ATOM 720 O O . SER A 1 95 ? 17.538 12.237 51.980 1.00 43.66 95 SER A O 1
ATOM 722 N N . ASP A 1 96 ? 15.410 12.994 52.049 1.00 42.06 96 ASP A N 1
ATOM 723 C CA . ASP A 1 96 ? 15.593 14.462 51.980 1.00 42.06 96 ASP A CA 1
ATOM 724 C C . ASP A 1 96 ? 15.907 15.084 50.605 1.00 42.06 96 ASP A C 1
ATOM 726 O O . ASP A 1 96 ? 16.555 14.501 49.749 1.00 42.06 96 ASP A O 1
ATOM 730 N N . SER A 1 97 ? 15.580 16.340 50.303 1.00 38.56 97 SER A N 1
ATOM 731 C CA . SER A 1 97 ? 14.619 17.345 50.782 1.00 38.56 97 SER A CA 1
ATOM 732 C C . SER A 1 97 ? 14.878 18.576 49.895 1.00 38.56 97 SER A C 1
ATOM 734 O O . SER A 1 97 ? 16.025 18.882 49.582 1.00 38.56 97 SER A O 1
ATOM 736 N N . GLU A 1 98 ? 13.805 19.221 49.440 1.00 40.06 98 GLU A N 1
ATOM 737 C CA . GLU A 1 98 ? 13.652 20.667 49.208 1.00 40.06 98 GLU A CA 1
ATOM 738 C C . GLU A 1 98 ? 14.793 21.514 48.560 1.00 40.06 98 GLU A C 1
ATOM 740 O O . GLU A 1 98 ? 15.874 21.729 49.099 1.00 40.06 98 GLU A O 1
ATOM 745 N N . ASN A 1 99 ? 14.378 22.243 47.510 1.00 38.84 99 ASN A N 1
ATOM 746 C CA . ASN A 1 99 ? 14.639 23.679 47.289 1.00 38.84 99 ASN A CA 1
ATOM 747 C C . ASN A 1 99 ? 15.784 24.160 46.351 1.00 38.84 99 ASN A C 1
ATOM 749 O O . ASN A 1 99 ? 16.966 24.180 46.670 1.00 38.84 99 ASN A O 1
ATOM 753 N N . GLU A 1 100 ? 15.335 24.731 45.224 1.00 43.22 100 GLU A N 1
ATOM 754 C CA . GLU A 1 100 ? 15.741 26.013 44.610 1.00 43.22 100 GLU A CA 1
ATOM 755 C C . GLU A 1 100 ? 17.220 26.371 44.317 1.00 43.22 100 GLU A C 1
ATOM 757 O O . GLU A 1 100 ? 17.972 26.770 45.195 1.00 43.22 100 GLU A O 1
ATOM 762 N N . LYS A 1 101 ? 17.564 26.536 43.022 1.00 46.56 101 LYS A N 1
ATOM 763 C CA . LYS A 1 101 ? 17.605 27.842 42.295 1.00 46.56 101 LYS A CA 1
ATOM 764 C C . LYS A 1 101 ? 18.493 27.819 41.034 1.00 46.56 101 LYS A C 1
ATOM 766 O O . LYS A 1 101 ? 19.710 27.743 41.096 1.00 46.56 101 LYS A O 1
ATOM 771 N N . LYS A 1 102 ? 17.836 28.136 39.909 1.00 48.88 102 LYS A N 1
ATOM 772 C CA . LYS A 1 102 ? 18.220 29.113 38.860 1.00 48.88 102 LYS A CA 1
ATOM 773 C C . LYS A 1 102 ? 19.580 28.977 38.146 1.00 48.88 102 LYS A C 1
ATOM 775 O O . LYS A 1 102 ? 20.608 29.353 38.693 1.00 48.88 102 LYS A O 1
ATOM 780 N N . ARG A 1 103 ? 19.505 28.793 36.814 1.00 51.47 103 ARG A N 1
ATOM 781 C CA . ARG A 1 103 ? 20.120 29.639 35.745 1.00 51.47 103 ARG A CA 1
ATOM 782 C C . ARG A 1 103 ? 19.544 29.199 34.373 1.00 51.47 103 ARG A C 1
ATOM 784 O O . ARG A 1 103 ? 19.695 28.050 34.001 1.00 51.47 103 ARG A O 1
ATOM 791 N N . LYS A 1 104 ? 18.628 29.971 33.749 1.00 51.16 104 LYS A N 1
ATOM 792 C CA . LYS A 1 104 ? 18.854 30.975 32.664 1.00 51.16 104 LYS A CA 1
ATOM 793 C C . LYS A 1 104 ? 19.458 30.312 31.389 1.00 51.16 104 LYS A C 1
ATOM 795 O O . LYS A 1 104 ? 20.531 29.756 31.501 1.00 51.16 104 LYS A O 1
ATOM 800 N N . ARG A 1 105 ? 18.933 30.373 30.147 1.00 52.41 105 ARG A N 1
ATOM 801 C CA . ARG A 1 105 ? 18.091 31.363 29.431 1.00 52.41 105 ARG A CA 1
ATOM 802 C C . ARG A 1 105 ? 17.403 30.741 28.184 1.00 52.41 105 ARG A C 1
ATOM 804 O O . ARG A 1 105 ? 18.030 30.016 27.425 1.00 52.41 105 ARG A O 1
ATOM 811 N N . SER A 1 106 ? 16.137 31.120 27.991 1.00 48.78 106 SER A N 1
ATOM 812 C CA . SER A 1 106 ? 15.398 31.444 26.749 1.00 48.78 106 SER A CA 1
ATOM 813 C C . SER A 1 106 ? 15.844 30.913 25.369 1.00 48.78 106 SER A C 1
ATOM 815 O O . SER A 1 106 ? 16.798 31.439 24.797 1.00 48.78 106 SER A O 1
ATOM 817 N N . LYS A 1 107 ? 14.980 30.100 24.734 1.00 51.44 107 LYS A N 1
ATOM 818 C CA . LYS A 1 107 ? 14.608 30.233 23.306 1.00 51.44 107 LYS A CA 1
ATOM 819 C C . LYS A 1 107 ? 13.107 29.936 23.108 1.00 51.44 107 LYS A C 1
ATOM 821 O O . LYS A 1 107 ? 12.671 28.799 23.202 1.00 51.44 107 LYS A O 1
ATOM 826 N N . ILE A 1 108 ? 12.348 31.020 22.941 1.00 54.78 108 ILE A N 1
ATOM 827 C CA . ILE A 1 108 ? 11.170 31.226 22.075 1.00 54.78 108 ILE A CA 1
ATOM 828 C C . ILE A 1 108 ? 10.235 30.011 21.885 1.00 54.78 108 ILE A C 1
ATOM 830 O O . ILE A 1 108 ? 10.493 29.115 21.085 1.00 54.78 108 ILE A O 1
ATOM 834 N N . LYS A 1 109 ? 9.087 30.055 22.578 1.00 45.66 109 LYS A N 1
ATOM 835 C CA . LYS A 1 109 ? 7.892 29.257 22.278 1.00 45.66 109 LYS A CA 1
ATOM 836 C C . LYS A 1 109 ? 7.303 29.733 20.947 1.00 45.66 109 LYS A C 1
ATOM 838 O O . LYS A 1 109 ? 6.683 30.790 20.901 1.00 45.66 109 LYS A O 1
ATOM 843 N N . HIS A 1 110 ? 7.455 28.938 19.896 1.00 44.91 110 HIS A N 1
ATOM 844 C CA . HIS A 1 110 ? 6.453 28.899 18.839 1.00 44.91 110 HIS A CA 1
ATOM 845 C C . HIS A 1 110 ? 5.342 27.961 19.318 1.00 44.91 110 HIS A C 1
ATOM 847 O O . HIS A 1 110 ? 5.560 26.754 19.456 1.00 44.91 110 HIS A O 1
ATOM 853 N N . GLU A 1 111 ? 4.167 28.515 19.617 1.00 53.44 111 GLU A N 1
ATOM 854 C CA . GLU A 1 111 ? 2.945 27.723 19.684 1.00 53.44 111 GLU A CA 1
ATOM 855 C C . GLU A 1 111 ? 2.694 27.133 18.298 1.00 53.44 111 GLU A C 1
ATOM 857 O O . GLU A 1 111 ? 2.329 27.818 17.346 1.00 53.44 111 GLU A O 1
ATOM 862 N N . THR A 1 112 ? 2.951 25.837 18.187 1.00 53.19 112 THR A N 1
ATOM 863 C CA . THR A 1 112 ? 2.355 24.987 17.166 1.00 53.19 112 THR A CA 1
ATOM 864 C C . THR A 1 112 ? 1.369 24.083 17.901 1.00 53.19 112 THR A C 1
ATOM 866 O O . THR A 1 112 ? 1.702 23.576 18.981 1.00 53.19 112 THR A O 1
ATOM 869 N N . PRO A 1 113 ? 0.138 23.899 17.394 1.00 48.94 113 PRO A N 1
ATOM 870 C CA . PRO A 1 113 ? -0.819 23.008 18.027 1.00 48.94 113 PRO A CA 1
ATOM 871 C C . PRO A 1 113 ? -0.206 21.608 18.061 1.00 48.94 113 PRO A C 1
ATOM 873 O O . PRO A 1 113 ? 0.148 21.036 17.027 1.00 48.94 113 PRO A O 1
ATOM 876 N N . ARG A 1 114 ? -0.032 21.077 19.274 1.00 53.31 114 ARG A N 1
ATOM 877 C CA . ARG A 1 114 ? 0.517 19.745 19.529 1.00 53.31 114 ARG A CA 1
ATOM 878 C C . ARG A 1 114 ? -0.402 18.690 18.905 1.00 53.31 114 ARG A C 1
ATOM 880 O O . ARG A 1 114 ? -1.268 18.141 19.571 1.00 53.31 114 ARG A O 1
ATOM 887 N N . LYS A 1 115 ? -0.193 18.345 17.635 1.00 51.66 115 LYS A N 1
ATOM 888 C CA . LYS A 1 115 ? -0.726 17.117 17.022 1.00 51.66 115 LYS A CA 1
ATOM 889 C C . LYS A 1 115 ? 0.050 15.897 17.537 1.00 51.66 115 LYS A C 1
ATOM 891 O O . LYS A 1 115 ? 0.701 15.230 16.748 1.00 51.66 115 LYS A O 1
ATOM 896 N N . ARG A 1 116 ? 0.050 15.625 18.849 1.00 55.53 116 ARG A N 1
ATOM 897 C CA . ARG A 1 116 ? 0.602 14.385 19.440 1.00 55.53 116 ARG A CA 1
ATOM 898 C C . ARG A 1 116 ? -0.024 14.086 20.806 1.00 55.53 116 ARG A C 1
ATOM 900 O O . ARG A 1 116 ? 0.607 14.366 21.814 1.00 55.53 116 ARG A O 1
ATOM 907 N N . VAL A 1 117 ? -1.236 13.518 20.825 1.00 52.69 117 VAL A N 1
ATOM 908 C CA . VAL A 1 117 ? -1.721 12.701 21.969 1.00 52.69 117 VAL A CA 1
ATOM 909 C C . VAL A 1 117 ? -2.839 11.704 21.602 1.00 52.69 117 VAL A C 1
ATOM 911 O O . VAL A 1 117 ? -3.059 10.758 22.345 1.00 52.69 117 VAL A O 1
ATOM 914 N N . VAL A 1 118 ? -3.514 11.858 20.453 1.00 54.59 118 VAL A N 1
ATOM 915 C CA . VAL A 1 118 ? -4.742 11.092 20.127 1.00 54.59 118 VAL A CA 1
ATOM 916 C C . VAL A 1 118 ? -4.534 9.568 20.093 1.00 54.59 118 VAL A C 1
ATOM 918 O O . VAL A 1 118 ? -5.408 8.813 20.507 1.00 54.59 118 VAL A O 1
ATOM 921 N N . ASN A 1 119 ? -3.370 9.086 19.649 1.00 56.06 119 ASN A N 1
ATOM 922 C CA . ASN A 1 119 ? -3.111 7.644 19.580 1.00 56.06 119 ASN A CA 1
ATOM 923 C C . ASN A 1 119 ? -2.863 7.008 20.959 1.00 56.06 119 ASN A C 1
ATOM 925 O O . ASN A 1 119 ? -3.152 5.827 21.129 1.00 56.06 119 ASN A O 1
ATOM 929 N N . GLY A 1 120 ? -2.334 7.767 21.926 1.00 60.06 120 GLY A N 1
ATOM 930 C CA . GLY A 1 120 ? -2.087 7.270 23.284 1.00 60.06 120 GLY A CA 1
ATOM 931 C C . GLY A 1 120 ? -3.397 7.059 24.035 1.00 60.06 120 GLY A C 1
ATOM 932 O O . GLY A 1 120 ? -3.670 5.955 24.495 1.00 60.06 120 GLY A O 1
ATOM 933 N N . SER A 1 121 ? -4.260 8.079 24.027 1.00 76.12 121 SER A N 1
ATOM 934 C CA . SER A 1 121 ? -5.585 8.015 24.651 1.00 76.12 121 SER A CA 1
ATOM 935 C C . SER A 1 121 ? -6.478 6.949 24.015 1.00 76.12 121 SER A C 1
ATOM 937 O O . SER A 1 121 ? -7.202 6.260 24.724 1.00 76.12 121 SER A O 1
ATOM 939 N N . ARG A 1 122 ? -6.392 6.746 22.692 1.00 83.62 122 ARG A N 1
ATOM 940 C CA . ARG A 1 122 ? -7.132 5.674 22.010 1.00 83.62 122 ARG A CA 1
ATOM 941 C C . ARG A 1 122 ? -6.661 4.281 22.430 1.00 83.62 122 ARG A C 1
ATOM 943 O O . ARG A 1 122 ? -7.492 3.434 22.734 1.00 83.62 122 ARG A O 1
ATOM 950 N N . LYS A 1 123 ? -5.345 4.041 22.476 1.00 87.00 123 LYS A N 1
ATOM 951 C CA . LYS A 1 123 ? -4.789 2.746 22.902 1.00 87.00 123 LYS A CA 1
ATOM 952 C C . LYS A 1 123 ? -5.131 2.440 24.363 1.00 87.00 123 LYS A C 1
ATOM 954 O O . LYS A 1 123 ? -5.419 1.294 24.693 1.00 87.00 123 LYS A O 1
ATOM 959 N N . GLU A 1 124 ? -5.128 3.461 25.220 1.00 88.50 124 GLU A N 1
ATOM 960 C CA . GLU A 1 124 ? -5.581 3.349 26.608 1.00 88.50 124 GLU A CA 1
ATOM 961 C C . GLU A 1 124 ? -7.065 2.976 26.671 1.00 88.50 124 GLU A C 1
ATOM 963 O O . GLU A 1 124 ? -7.399 1.966 27.281 1.00 88.50 124 GLU A O 1
ATOM 968 N N . VAL A 1 125 ? -7.942 3.706 25.973 1.00 89.25 125 VAL A N 1
ATOM 969 C CA . VAL A 1 125 ? -9.380 3.393 25.899 1.00 89.25 125 VAL A CA 1
ATOM 970 C C . VAL A 1 125 ? -9.623 1.963 25.418 1.00 89.25 125 VAL A C 1
ATOM 972 O O . VAL A 1 125 ? -10.371 1.226 26.053 1.00 89.25 125 VAL A O 1
ATOM 975 N N . GLU A 1 126 ? -8.955 1.529 24.349 1.00 90.25 126 GLU A N 1
ATOM 976 C CA . GLU A 1 126 ? -9.072 0.160 23.837 1.00 90.25 126 GLU A CA 1
ATOM 977 C C . GLU A 1 126 ? -8.613 -0.884 24.868 1.00 90.25 126 GLU A C 1
ATOM 979 O O . GLU A 1 126 ? -9.242 -1.933 25.008 1.00 90.25 126 GLU A O 1
ATOM 984 N N . GLY A 1 127 ? -7.548 -0.599 25.623 1.00 91.75 127 GLY A N 1
ATOM 985 C CA . GLY A 1 127 ? -7.097 -1.444 26.728 1.00 91.75 127 GLY A CA 1
ATOM 986 C C . GLY A 1 127 ? -8.135 -1.551 27.847 1.00 91.75 127 GLY A C 1
ATOM 987 O O . GLY A 1 127 ? -8.414 -2.652 28.320 1.00 91.75 127 GLY A O 1
ATOM 988 N N . LEU A 1 128 ? -8.760 -0.430 28.221 1.00 90.38 128 LEU A N 1
ATOM 989 C CA . LEU A 1 128 ? -9.822 -0.413 29.226 1.00 90.38 128 LEU A CA 1
ATOM 990 C C . LEU A 1 128 ? -11.068 -1.167 28.746 1.00 90.38 128 LEU A C 1
ATOM 992 O O . LEU A 1 128 ? -11.616 -1.952 29.510 1.00 90.38 128 LEU A O 1
ATOM 996 N N . ILE A 1 129 ? -11.474 -1.008 27.483 1.00 90.19 129 ILE A N 1
ATOM 997 C CA . ILE A 1 129 ? -12.608 -1.748 26.905 1.00 90.19 129 ILE A CA 1
ATOM 998 C C . ILE A 1 129 ? -12.335 -3.258 26.923 1.00 90.19 129 ILE A C 1
ATOM 1000 O O . ILE A 1 129 ? -13.206 -4.036 27.312 1.00 90.19 129 ILE A O 1
ATOM 1004 N N . ARG A 1 130 ? -11.117 -3.693 26.572 1.00 91.19 130 ARG A N 1
ATOM 1005 C CA . ARG A 1 130 ? -10.725 -5.111 26.667 1.00 91.19 130 ARG A CA 1
ATOM 1006 C C . ARG A 1 130 ? -10.795 -5.614 28.106 1.00 91.19 130 ARG A C 1
ATOM 1008 O O . ARG A 1 130 ? -11.362 -6.676 28.338 1.00 91.19 130 ARG A O 1
ATOM 1015 N N . GLN A 1 131 ? -10.283 -4.849 29.069 1.00 88.38 131 GLN A N 1
ATOM 1016 C CA . GLN A 1 131 ? -10.379 -5.206 30.485 1.00 88.38 131 GLN A CA 1
ATOM 1017 C C . GLN A 1 131 ? -11.841 -5.330 30.931 1.00 88.38 131 GLN A C 1
ATOM 1019 O O . GLN A 1 131 ? -12.196 -6.294 31.599 1.00 88.38 131 GLN A O 1
ATOM 1024 N N . MET A 1 132 ? -12.700 -4.398 30.521 1.00 86.88 132 MET A N 1
ATOM 1025 C CA . MET A 1 132 ? -14.127 -4.436 30.831 1.00 86.88 132 MET A CA 1
ATOM 1026 C C . MET A 1 132 ? -14.842 -5.633 30.203 1.00 86.88 132 MET A C 1
ATOM 1028 O O . MET A 1 132 ? -15.711 -6.202 30.846 1.00 86.88 132 MET A O 1
ATOM 1032 N N . SER A 1 133 ? -14.451 -6.065 29.000 1.00 87.31 133 SER A N 1
ATOM 1033 C CA . SER A 1 133 ? -15.028 -7.259 28.360 1.00 87.31 133 SER A CA 1
ATOM 1034 C C . SER A 1 133 ? -14.719 -8.571 29.092 1.00 87.31 133 SER A C 1
ATOM 1036 O O . SER A 1 133 ? -15.422 -9.559 28.901 1.00 87.31 133 SER A O 1
ATOM 1038 N N . LEU A 1 134 ? -13.669 -8.583 29.920 1.00 87.62 134 LEU A N 1
ATOM 1039 C CA . LEU A 1 134 ? -13.264 -9.733 30.733 1.00 87.62 134 LEU A CA 1
ATOM 1040 C C . LEU A 1 134 ? -13.905 -9.725 32.127 1.00 87.62 134 LEU A C 1
ATOM 1042 O O . LEU A 1 134 ? -13.868 -10.740 32.820 1.00 87.62 134 LEU A O 1
ATOM 1046 N N . LEU A 1 135 ? -14.444 -8.583 32.554 1.00 86.19 135 LEU A N 1
ATOM 1047 C CA . LEU A 1 135 ? -15.064 -8.394 33.860 1.00 86.19 135 LEU A CA 1
ATOM 1048 C C . LEU A 1 135 ? -16.584 -8.524 33.745 1.00 86.19 135 LEU A C 1
ATOM 1050 O O . LEU A 1 135 ? -17.177 -8.232 32.707 1.00 86.19 135 LEU A O 1
ATOM 1054 N N . THR A 1 136 ? -17.232 -8.942 34.828 1.00 84.12 136 THR A N 1
ATOM 1055 C CA . THR A 1 136 ? -18.693 -8.913 34.914 1.00 84.12 136 THR A CA 1
ATOM 1056 C C . THR A 1 136 ? -19.169 -7.503 35.257 1.00 84.12 136 THR A C 1
ATOM 1058 O O . THR A 1 136 ? -18.470 -6.732 35.913 1.00 84.12 136 THR A O 1
ATOM 1061 N N . GLN A 1 137 ? -20.376 -7.156 34.815 1.00 80.88 137 GLN A N 1
ATOM 1062 C CA . GLN A 1 137 ? -20.964 -5.823 34.997 1.00 80.88 137 GLN A CA 1
ATOM 1063 C C . GLN A 1 137 ? -21.192 -5.455 36.480 1.00 80.88 137 GLN A C 1
ATOM 1065 O O . GLN A 1 137 ? -21.291 -4.270 36.798 1.00 80.88 137 GLN A O 1
ATOM 1070 N N . ASP A 1 138 ? -21.227 -6.466 37.356 1.00 82.25 138 ASP A N 1
ATOM 1071 C CA . ASP A 1 138 ? -21.406 -6.357 38.810 1.00 82.25 138 ASP A CA 1
ATOM 1072 C C . ASP A 1 138 ? -20.078 -6.210 39.581 1.00 82.25 138 ASP A C 1
ATOM 1074 O O . ASP A 1 138 ? -20.079 -6.021 40.798 1.00 82.25 138 ASP A O 1
ATOM 1078 N N . ASP A 1 139 ? -18.925 -6.336 38.910 1.00 84.06 139 ASP A N 1
ATOM 1079 C CA . ASP A 1 139 ? -17.624 -6.212 39.570 1.00 84.06 139 ASP A CA 1
ATOM 1080 C C . ASP A 1 139 ? -17.313 -4.724 39.847 1.00 84.06 139 ASP A C 1
ATOM 1082 O O . ASP A 1 139 ? -17.354 -3.899 38.925 1.00 84.06 139 ASP A O 1
ATOM 1086 N N . PRO A 1 140 ? -16.929 -4.328 41.076 1.00 84.88 140 PRO A N 1
ATOM 1087 C CA . PRO A 1 140 ? -16.504 -2.955 41.368 1.00 84.88 140 PRO A CA 1
ATOM 1088 C C . PRO A 1 140 ? -15.359 -2.462 40.463 1.00 84.88 140 PRO A C 1
ATOM 1090 O O . PRO A 1 140 ? -15.264 -1.266 40.163 1.00 84.88 140 PRO A O 1
ATOM 1093 N N . ASN A 1 141 ? -14.506 -3.368 39.974 1.00 87.06 141 ASN A N 1
ATOM 1094 C CA . ASN A 1 141 ? -13.442 -3.036 39.029 1.00 87.06 141 ASN A CA 1
ATOM 1095 C C . ASN A 1 141 ? -13.975 -2.646 37.645 1.00 87.06 141 ASN A C 1
ATOM 1097 O O . ASN A 1 141 ? -13.350 -1.824 36.966 1.00 87.06 141 ASN A O 1
ATOM 1101 N N . TYR A 1 142 ? -15.129 -3.181 37.235 1.00 90.38 142 TYR A N 1
ATOM 1102 C CA . TYR A 1 142 ? -15.792 -2.813 35.984 1.00 90.38 142 TYR A CA 1
ATOM 1103 C C . TYR A 1 142 ? -16.215 -1.341 36.015 1.00 90.38 142 TYR A C 1
ATOM 1105 O O . TYR A 1 142 ? -15.908 -0.585 35.093 1.00 90.38 142 TYR A O 1
ATOM 1113 N N . GLY A 1 143 ? -16.824 -0.894 37.119 1.00 87.69 143 GLY A N 1
ATOM 1114 C CA . GLY A 1 143 ? -17.203 0.510 37.312 1.00 87.69 143 GLY A CA 1
ATOM 1115 C C . GLY A 1 143 ? -16.006 1.467 37.287 1.00 87.69 143 GLY A C 1
ATOM 1116 O O . GLY A 1 143 ? -16.065 2.529 36.659 1.00 87.69 143 GLY A O 1
ATOM 1117 N N . LEU A 1 144 ? -14.883 1.081 37.906 1.00 89.94 144 LEU A N 1
ATOM 1118 C CA . LEU A 1 144 ? -13.661 1.892 37.907 1.00 89.94 144 LEU A CA 1
ATOM 1119 C C . LEU A 1 144 ? -13.047 2.014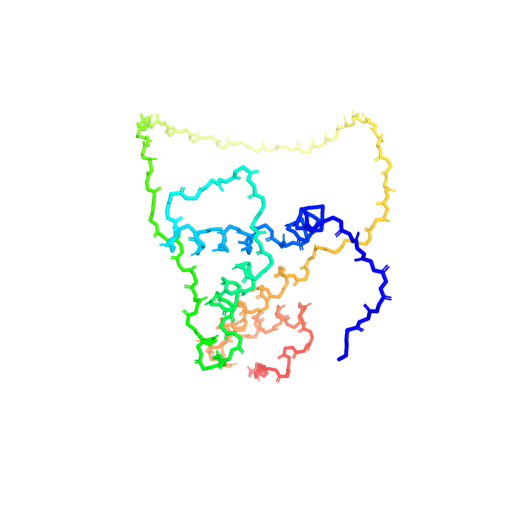 36.505 1.00 89.94 144 LEU A C 1
ATOM 1121 O O . LEU A 1 144 ? -12.611 3.101 36.111 1.00 89.94 144 LEU A O 1
ATOM 1125 N N . ALA A 1 145 ? -13.021 0.914 35.750 1.00 90.25 145 ALA A N 1
ATOM 1126 C CA . ALA A 1 145 ? -12.578 0.916 34.362 1.00 90.25 145 ALA A CA 1
ATOM 1127 C C . ALA A 1 145 ? -13.511 1.769 33.487 1.00 90.25 145 ALA A C 1
ATOM 1129 O O . ALA A 1 145 ? -13.025 2.634 32.761 1.00 90.25 145 ALA A O 1
ATOM 1130 N N . TYR A 1 146 ? -14.832 1.635 33.637 1.00 90.25 146 TYR A N 1
ATOM 1131 C CA . TYR A 1 146 ? -15.812 2.439 32.901 1.00 90.25 146 TYR A CA 1
ATOM 1132 C C . TYR A 1 146 ? -15.612 3.937 33.126 1.00 90.25 146 TYR A C 1
ATOM 1134 O O . TYR A 1 146 ? -15.562 4.713 32.176 1.00 90.25 146 TYR A O 1
ATOM 1142 N N . TYR A 1 147 ? -15.426 4.356 34.379 1.00 90.56 147 TYR A N 1
ATOM 1143 C CA . TYR A 1 147 ? -15.231 5.765 34.713 1.00 90.56 147 TYR A CA 1
ATOM 1144 C C . TYR A 1 147 ? -13.949 6.344 34.100 1.00 90.56 147 TYR A C 1
ATOM 1146 O O . TYR A 1 147 ? -13.950 7.448 33.549 1.00 90.56 147 TYR A O 1
ATOM 1154 N N . ARG A 1 148 ? -12.842 5.594 34.175 1.00 90.00 148 ARG A N 1
ATOM 1155 C CA . ARG A 1 148 ? -11.568 6.000 33.564 1.00 90.00 148 ARG A CA 1
ATOM 1156 C C . ARG A 1 148 ? -11.693 6.102 32.050 1.00 90.00 148 ARG A C 1
ATOM 1158 O O . ARG A 1 148 ? -11.217 7.077 31.478 1.00 90.00 148 ARG A O 1
ATOM 1165 N N . ALA A 1 149 ? -12.360 5.131 31.434 1.00 90.81 149 ALA A N 1
ATOM 1166 C CA . ALA A 1 149 ? -12.612 5.118 30.008 1.00 90.81 149 ALA A CA 1
ATOM 1167 C C . ALA A 1 149 ? -13.459 6.346 29.622 1.00 90.81 149 ALA A C 1
ATOM 1169 O O . ALA A 1 149 ? -13.025 7.141 28.796 1.00 90.81 149 ALA A O 1
ATOM 1170 N N . MET A 1 150 ? -14.592 6.584 30.290 1.00 89.56 150 MET A N 1
ATOM 1171 C CA . MET A 1 150 ? -15.503 7.706 30.016 1.00 89.56 150 MET A CA 1
ATOM 1172 C C . MET A 1 150 ? -14.822 9.083 30.108 1.00 89.56 150 MET A C 1
ATOM 1174 O O . MET A 1 150 ? -15.205 10.022 29.413 1.00 89.56 150 MET A O 1
ATOM 1178 N N . LYS A 1 151 ? -13.795 9.221 30.957 1.00 89.38 151 LYS A N 1
ATOM 1179 C CA . LYS A 1 151 ? -12.993 10.449 31.068 1.00 89.38 151 LYS A CA 1
ATOM 1180 C C . LYS A 1 151 ? -12.056 10.666 29.871 1.00 89.38 151 LYS A C 1
ATOM 1182 O O . LYS A 1 151 ? -11.683 11.806 29.601 1.00 89.38 151 LYS A O 1
ATOM 1187 N N . LEU A 1 152 ? -11.655 9.590 29.195 1.00 88.19 152 LEU A N 1
ATOM 1188 C CA . LEU A 1 152 ? -10.812 9.621 28.000 1.00 88.19 152 LEU A CA 1
ATOM 1189 C C . LEU A 1 152 ? -11.642 9.776 26.719 1.00 88.19 152 LEU A C 1
ATOM 1191 O O . LEU A 1 152 ? -11.243 10.540 25.842 1.00 88.19 152 LEU A O 1
ATOM 1195 N N . ASP A 1 153 ? -12.781 9.087 26.620 1.00 86.31 153 ASP A N 1
ATOM 1196 C CA . ASP A 1 153 ? -13.704 9.183 25.487 1.00 86.31 153 ASP A CA 1
ATOM 1197 C C . ASP A 1 153 ? -15.172 9.099 25.955 1.00 86.31 153 ASP A C 1
ATOM 1199 O O . ASP A 1 153 ? -15.625 8.117 26.546 1.00 86.31 153 ASP A O 1
ATOM 1203 N N . ALA A 1 154 ? -15.932 10.163 25.691 1.00 85.19 154 ALA A N 1
ATOM 1204 C CA . ALA A 1 154 ? -17.331 10.271 26.098 1.00 85.19 154 ALA A CA 1
ATOM 1205 C C . ALA A 1 154 ? -18.256 9.316 25.318 1.00 85.19 154 ALA A C 1
ATOM 1207 O O . ALA A 1 154 ? -19.337 8.967 25.804 1.00 85.19 154 ALA A O 1
ATOM 1208 N N . ASP A 1 155 ? -17.834 8.855 24.136 1.00 85.69 155 ASP A N 1
ATOM 1209 C CA . ASP A 1 155 ? -18.621 7.954 23.292 1.00 85.69 155 ASP A CA 1
ATOM 1210 C C . ASP A 1 155 ? -18.579 6.489 23.762 1.00 85.69 155 ASP A C 1
ATOM 1212 O O . ASP A 1 155 ? -19.334 5.661 23.251 1.00 85.69 155 ASP A O 1
ATOM 1216 N N . ILE A 1 156 ? -17.785 6.156 24.789 1.00 86.62 156 ILE A N 1
ATOM 1217 C CA . ILE A 1 156 ? -17.693 4.790 25.342 1.00 86.62 156 ILE A CA 1
ATOM 1218 C C . ILE A 1 156 ? -19.032 4.282 25.882 1.00 86.62 156 ILE A C 1
ATOM 1220 O O . ILE A 1 156 ? -19.323 3.091 25.777 1.00 86.62 156 ILE A O 1
ATOM 1224 N N . SER A 1 157 ? -19.883 5.182 26.378 1.00 84.31 157 SER A N 1
ATOM 1225 C CA . SER A 1 157 ? -21.247 4.860 26.824 1.00 84.31 157 SER A CA 1
ATOM 1226 C C . SER A 1 157 ? -22.134 4.244 25.730 1.00 84.31 157 SER A C 1
ATOM 1228 O O . SER A 1 157 ? -23.131 3.600 26.037 1.00 84.31 157 SER A O 1
ATOM 1230 N N . LYS A 1 158 ? -21.780 4.415 24.448 1.00 86.06 158 LYS A N 1
ATOM 1231 C CA . LYS A 1 158 ? -22.486 3.799 23.311 1.00 86.06 158 LYS A CA 1
ATOM 1232 C C . LYS A 1 158 ? -21.987 2.389 22.992 1.00 86.06 158 LYS A C 1
ATOM 1234 O O . LYS A 1 158 ? -22.658 1.667 22.263 1.00 86.06 158 LYS A O 1
ATOM 1239 N N . VAL A 1 159 ? -20.795 2.031 23.468 1.00 84.50 159 VAL A N 1
ATOM 1240 C CA . VAL A 1 159 ? -20.075 0.810 23.075 1.00 84.50 159 VAL A CA 1
ATOM 1241 C C . VAL A 1 159 ? -20.090 -0.236 24.187 1.00 84.50 159 VAL A C 1
ATOM 1243 O O . VAL A 1 159 ? -20.081 -1.429 23.900 1.00 84.50 159 VAL A O 1
ATOM 1246 N N . VAL A 1 160 ? -20.107 0.196 25.449 1.00 83.38 160 VAL A N 1
ATOM 1247 C CA . VAL A 1 160 ? -19.960 -0.672 26.621 1.00 83.38 160 VAL A CA 1
ATOM 1248 C C . VAL A 1 160 ? -21.171 -0.532 27.541 1.00 83.38 160 VAL A C 1
ATOM 1250 O O . VAL A 1 160 ? -21.674 0.571 27.740 1.00 83.38 160 VAL A O 1
ATOM 1253 N N . ASN A 1 161 ? -21.629 -1.644 28.122 1.00 82.88 161 ASN A N 1
ATOM 1254 C CA . ASN A 1 161 ? -22.775 -1.662 29.031 1.00 82.88 161 ASN A CA 1
ATOM 1255 C C . ASN A 1 161 ? -22.482 -0.836 30.293 1.00 82.88 161 ASN A C 1
ATOM 1257 O O . ASN A 1 161 ? -21.402 -0.945 30.877 1.00 82.88 161 ASN A O 1
ATOM 1261 N N . ASN A 1 162 ? -23.447 -0.043 30.755 1.00 81.62 162 ASN A N 1
ATOM 1262 C CA . ASN A 1 162 ? -23.284 0.744 31.979 1.00 81.62 162 ASN A CA 1
ATOM 1263 C C . ASN A 1 162 ? -23.030 -0.178 33.182 1.00 81.62 162 ASN A C 1
ATOM 1265 O O . ASN A 1 162 ? -23.685 -1.207 33.271 1.00 81.62 162 ASN A O 1
ATOM 1269 N N . PRO A 1 163 ? -22.139 0.162 34.125 1.00 81.44 163 PRO A N 1
ATOM 1270 C CA . PRO A 1 163 ? -21.943 -0.641 35.333 1.00 81.44 163 PRO A CA 1
ATOM 1271 C C . PRO A 1 163 ? -23.270 -0.872 36.070 1.00 81.44 163 PRO A C 1
ATOM 1273 O O . PRO A 1 163 ? -24.099 0.039 36.142 1.00 81.44 163 PRO A O 1
ATOM 1276 N N . ALA A 1 164 ? -23.464 -2.084 36.595 1.00 72.69 164 ALA A N 1
ATOM 1277 C CA . ALA A 1 164 ? -24.577 -2.384 37.483 1.00 72.69 164 ALA A CA 1
ATOM 1278 C C . ALA A 1 164 ? -24.221 -1.785 38.849 1.00 72.69 164 ALA A C 1
ATOM 1280 O O . ALA A 1 164 ? -23.280 -2.230 39.503 1.00 72.69 164 ALA A O 1
ATOM 1281 N N . ILE A 1 165 ? -24.894 -0.689 39.203 1.00 59.69 165 ILE A N 1
ATOM 1282 C CA . ILE A 1 165 ? -24.782 -0.036 40.515 1.00 59.69 165 ILE A CA 1
ATOM 1283 C C . ILE A 1 165 ? -25.875 -0.599 41.414 1.00 59.69 165 ILE A C 1
ATOM 1285 O O . ILE A 1 165 ? -27.029 -0.662 40.929 1.00 59.69 165 ILE A O 1
#

Secondary structure (DSSP, 8-state):
-PPP-----HHHHHHHHHHHS-HHHHHHHHHHHHHH-TT--SSSPPPHHHHHHHHHHHHTTT-GGGTT------------------------------------------------SHHHHHHHHHHHHHHHHHS-TT-HHHHHHHHHHHHH-GGGGGTSPPP--

Organism: Piloderma croceum (strain F 1598) (NCBI:txid765440)